Protein AF-A0A161Y386-F1 (afdb_monomer_lite)

pLDDT: mean 84.13, std 11.21, range [52.22, 95.12]

Radius of gyration: 34.12 Å; chains: 1; bounding box: 68×37×76 Å

InterPro domains:
  IPR039926 Protein egg apparatus-1 [PF28138] (33-93)
  IPR039926 Protein egg apparatus-1 [PTHR33333] (25-93)

Foldseek 3Di:
DVVVVVVVVVVVVVVVCCVVAPPVCNVVVVVVVCVVCVVVVVVVVVVVVCVVVCVVVPPPPVQDWDQQVPDGDIDRPVVCVVCVPVSVVVVVVVVD

Organism: Daucus carota subsp. sativus (NCBI:txid79200)

Sequence (96 aa):
MVEQMVKDYETRVIQWVDKVFPPGTRADALKHWAQVGAPFLVAWLVLLLLMFCCKCCGRGRSERTMRAPGRNYRMPRREFEGNPGSYFRDLRRRNR

Structure (mmCIF, N/CA/C/O backbone):
data_AF-A0A161Y386-F1
#
_entry.id   AF-A0A161Y386-F1
#
loop_
_atom_site.group_PDB
_atom_site.id
_atom_site.type_symbol
_atom_site.label_atom_id
_atom_site.label_alt_id
_atom_site.label_comp_id
_atom_site.label_asym_id
_atom_site.label_entity_id
_atom_site.label_seq_id
_atom_site.pdbx_PDB_ins_code
_atom_site.Cartn_x
_atom_site.Cartn_y
_atom_site.Cartn_z
_atom_site.occupancy
_atom_site.B_iso_or_equiv
_atom_site.auth_seq_id
_atom_site.auth_comp_id
_atom_site.auth_asym_id
_atom_site.auth_atom_id
_atom_site.pdbx_PDB_model_num
ATOM 1 N N . MET A 1 1 ? -22.766 22.912 35.949 1.00 75.38 1 MET A N 1
ATOM 2 C CA . MET A 1 1 ? -23.518 22.845 34.676 1.00 75.38 1 MET A CA 1
ATOM 3 C C . MET A 1 1 ? -22.871 21.857 33.708 1.00 75.38 1 MET A C 1
ATOM 5 O O . MET A 1 1 ? -23.502 20.858 33.407 1.00 75.38 1 MET A O 1
ATOM 9 N N . VAL A 1 2 ? -21.603 22.046 33.316 1.00 83.94 2 VAL A N 1
ATOM 10 C CA . VAL A 1 2 ? -20.860 21.107 32.439 1.00 83.94 2 VAL A CA 1
ATOM 11 C C . VAL A 1 2 ? -20.791 19.685 33.016 1.00 83.94 2 VAL A C 1
ATOM 13 O O . VAL A 1 2 ? -21.127 18.735 32.324 1.00 83.94 2 VAL A O 1
ATOM 16 N N . GLU A 1 3 ? -20.490 19.546 34.309 1.00 86.69 3 GLU A N 1
ATOM 17 C CA . GLU A 1 3 ? -20.450 18.250 35.015 1.00 86.69 3 GLU A CA 1
ATOM 18 C C . GLU A 1 3 ? -21.758 17.442 34.925 1.00 86.69 3 GLU A C 1
ATOM 20 O O . GLU A 1 3 ? -21.741 16.215 34.897 1.00 86.69 3 GLU A O 1
ATOM 25 N N . GLN A 1 4 ? -22.912 18.117 34.870 1.00 89.38 4 GLN A N 1
ATOM 26 C CA . GLN A 1 4 ? -24.204 17.442 34.705 1.00 89.38 4 GLN A CA 1
ATOM 27 C C . GLN A 1 4 ? -24.411 16.990 33.259 1.00 89.38 4 GLN A C 1
ATOM 29 O O . GLN A 1 4 ? -24.897 15.888 33.044 1.00 89.38 4 GLN A O 1
ATOM 34 N N . MET A 1 5 ? -23.992 17.795 32.278 1.00 88.75 5 MET A N 1
ATOM 35 C CA . MET A 1 5 ? -24.085 17.431 30.859 1.00 88.75 5 MET A CA 1
ATOM 36 C C . MET A 1 5 ? -23.191 16.240 30.512 1.00 88.75 5 MET A C 1
ATOM 38 O O . MET A 1 5 ? -23.586 15.397 29.713 1.00 88.75 5 MET A O 1
ATOM 42 N N . VAL A 1 6 ? -22.006 16.152 31.127 1.00 91.00 6 VAL A N 1
ATOM 43 C CA . VAL A 1 6 ? -21.098 15.011 30.944 1.00 91.00 6 VAL A CA 1
ATOM 44 C C . VAL A 1 6 ? -21.743 13.731 31.470 1.00 91.00 6 VAL A C 1
ATOM 46 O O . VAL A 1 6 ? -21.832 12.754 30.733 1.00 91.00 6 VAL A O 1
ATOM 49 N N . LYS A 1 7 ? -22.290 13.755 32.691 1.00 90.75 7 LYS A N 1
ATOM 50 C CA . LYS A 1 7 ? -22.969 12.588 33.278 1.00 90.75 7 LYS A CA 1
ATOM 51 C C . LYS A 1 7 ? -24.192 12.146 32.477 1.00 90.75 7 LYS A C 1
ATOM 53 O O . LYS A 1 7 ? -24.412 10.951 32.321 1.00 90.75 7 LYS A O 1
ATOM 58 N N . ASP A 1 8 ? -24.960 13.097 31.952 1.00 92.88 8 ASP A N 1
ATOM 59 C CA . ASP A 1 8 ? -26.153 12.815 31.146 1.00 92.88 8 ASP A CA 1
ATOM 60 C C . ASP A 1 8 ? -25.795 12.258 29.754 1.00 92.88 8 ASP A C 1
ATOM 62 O O . ASP A 1 8 ? -26.502 11.429 29.182 1.00 92.88 8 ASP A O 1
ATOM 66 N N . TYR A 1 9 ? -24.649 12.668 29.207 1.00 91.19 9 TYR A N 1
ATOM 67 C CA . TYR A 1 9 ? -24.097 12.079 27.991 1.00 91.19 9 TYR A CA 1
ATOM 68 C C . TYR A 1 9 ? -23.592 10.652 28.233 1.00 91.19 9 TYR A C 1
ATOM 70 O O . TYR A 1 9 ? -23.908 9.756 27.452 1.00 91.19 9 TYR A O 1
ATOM 78 N N . GLU A 1 10 ? -22.853 10.421 29.319 1.00 90.19 10 GLU A N 1
ATOM 79 C CA . GLU A 1 10 ? -22.342 9.098 29.690 1.00 90.19 10 GLU A CA 1
ATOM 80 C C . GLU A 1 10 ? -23.471 8.083 29.878 1.00 90.19 10 GLU A C 1
ATOM 82 O O . GLU A 1 10 ? -23.433 7.005 29.287 1.00 90.19 10 GLU A O 1
ATOM 87 N N . THR A 1 11 ? -24.515 8.434 30.632 1.00 91.06 11 THR A N 1
ATOM 88 C CA . THR A 1 11 ? -25.675 7.556 30.855 1.00 91.06 11 THR A CA 1
ATOM 89 C C . THR A 1 11 ? -26.404 7.247 29.553 1.00 91.06 11 THR A C 1
ATOM 91 O O . THR A 1 11 ? -26.766 6.095 29.309 1.00 91.06 11 THR A O 1
ATOM 94 N N . ARG A 1 12 ? -26.569 8.243 28.676 1.00 91.56 12 ARG A N 1
ATOM 95 C CA . ARG A 1 12 ? -27.217 8.065 27.372 1.00 91.56 12 ARG A CA 1
ATOM 96 C C . ARG A 1 12 ? -26.399 7.179 26.439 1.00 91.56 12 ARG A C 1
ATOM 98 O O . ARG A 1 12 ? -26.968 6.356 25.722 1.00 91.56 12 ARG A O 1
ATOM 105 N N . VAL A 1 13 ? -25.075 7.329 26.447 1.00 89.25 13 VAL A N 1
ATOM 106 C CA . VAL A 1 13 ? -24.162 6.473 25.682 1.00 89.25 13 VAL A CA 1
ATOM 107 C C . VAL A 1 13 ? -24.212 5.047 26.214 1.00 89.25 13 VAL A C 1
ATOM 109 O O . VAL A 1 13 ? -24.383 4.129 25.421 1.00 89.25 13 VAL A O 1
ATOM 112 N N . ILE A 1 14 ? -24.143 4.850 27.531 1.00 86.62 14 ILE A N 1
ATOM 113 C CA . ILE A 1 14 ? -24.209 3.520 28.149 1.00 86.62 14 ILE A CA 1
ATOM 114 C C . ILE A 1 14 ? -25.550 2.848 27.835 1.00 86.62 14 ILE A C 1
ATOM 116 O O . ILE A 1 14 ? -25.553 1.723 27.350 1.00 86.62 14 ILE A O 1
ATOM 120 N N . GLN A 1 15 ? -26.678 3.550 27.984 1.00 88.81 15 GLN A N 1
ATOM 121 C CA . GLN A 1 15 ? -27.995 3.017 27.613 1.00 88.81 15 GLN A CA 1
ATOM 122 C C . GLN A 1 15 ? -28.093 2.653 26.130 1.00 88.81 15 GLN A C 1
ATOM 124 O O . GLN A 1 15 ? -28.693 1.637 25.775 1.00 88.81 15 GLN A O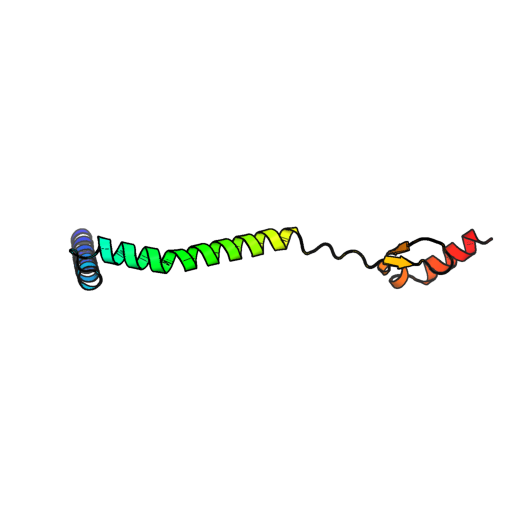 1
ATOM 129 N N . TRP A 1 16 ? -27.524 3.473 25.245 1.00 86.31 16 TRP A N 1
ATOM 130 C CA . TRP A 1 16 ? -27.491 3.167 23.819 1.00 86.31 16 TRP A CA 1
ATOM 131 C C . TRP A 1 16 ? -26.617 1.939 23.530 1.00 86.31 16 TRP A C 1
ATOM 133 O O . TRP A 1 16 ? -27.043 1.052 22.792 1.00 86.31 16 TRP A O 1
ATOM 143 N N . VAL A 1 17 ? -25.444 1.835 24.160 1.00 86.19 17 VAL A N 1
ATOM 144 C CA . VAL A 1 17 ? -24.552 0.673 24.040 1.00 86.19 17 VAL A CA 1
ATO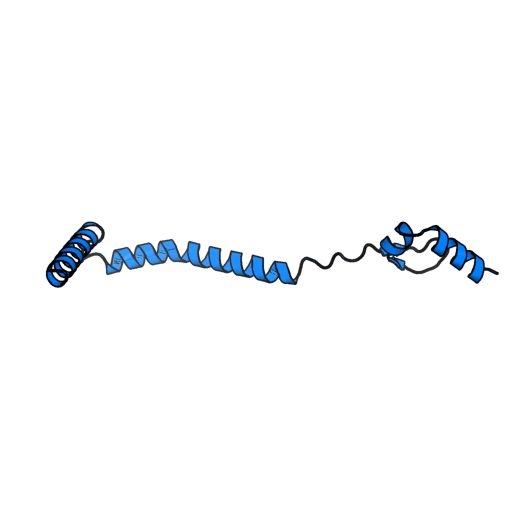M 145 C C . VAL A 1 17 ? -25.211 -0.589 24.594 1.00 86.19 17 VAL A C 1
ATOM 147 O O . VAL A 1 17 ? -25.133 -1.632 23.956 1.00 86.19 17 VAL A O 1
ATOM 150 N N . ASP A 1 18 ? -25.913 -0.513 25.723 1.00 84.44 18 ASP A N 1
ATOM 151 C CA . ASP A 1 18 ? -26.672 -1.630 26.296 1.00 84.44 18 ASP A CA 1
ATOM 152 C C . ASP A 1 18 ? -27.815 -2.079 25.378 1.00 84.44 18 ASP A C 1
ATOM 154 O O . ASP A 1 18 ? -28.080 -3.276 25.260 1.00 84.44 18 ASP A O 1
ATOM 158 N N . LYS A 1 19 ? -28.447 -1.137 24.669 1.00 82.75 19 LYS A N 1
ATOM 159 C CA . LYS A 1 19 ? -29.504 -1.417 23.691 1.00 82.75 19 LYS A CA 1
ATOM 160 C C . LYS A 1 19 ? -28.978 -2.081 22.417 1.00 82.75 19 LYS A C 1
ATOM 162 O O . LYS A 1 19 ? -29.648 -2.955 21.875 1.00 82.75 19 LYS A O 1
ATOM 167 N N . VAL A 1 20 ? -27.812 -1.660 21.922 1.00 80.19 20 VAL A N 1
ATOM 168 C CA . VAL A 1 20 ? -27.185 -2.239 20.718 1.00 80.19 20 VAL A CA 1
ATOM 169 C C . VAL A 1 20 ? -26.464 -3.553 21.042 1.00 80.19 20 VAL A C 1
ATOM 171 O O . VAL A 1 20 ? -26.455 -4.472 20.228 1.00 80.19 20 VAL A O 1
ATOM 174 N N . PHE A 1 21 ? -25.901 -3.672 22.245 1.00 72.25 21 PHE A N 1
ATOM 175 C CA . PHE A 1 21 ? -25.157 -4.835 22.718 1.00 72.25 21 PHE A CA 1
ATOM 176 C C . PHE A 1 21 ? -25.639 -5.253 24.117 1.00 72.25 21 PHE A C 1
ATOM 178 O O . PHE A 1 21 ? -25.108 -4.753 25.113 1.00 72.25 21 PHE A O 1
ATOM 185 N N . PRO A 1 22 ? -26.579 -6.210 24.227 1.00 73.31 22 PRO A N 1
ATOM 186 C CA . PRO A 1 22 ? -27.081 -6.700 25.510 1.00 73.31 22 PRO A CA 1
ATOM 187 C C . PRO A 1 22 ? -25.941 -7.273 26.372 1.00 73.31 22 PRO A C 1
ATOM 189 O O . PRO A 1 22 ? -25.172 -8.097 25.872 1.00 73.31 22 PRO A O 1
ATOM 192 N N . PRO A 1 23 ? -25.806 -6.883 27.654 1.00 67.06 23 PRO A N 1
ATOM 193 C CA . PRO A 1 23 ? -24.619 -7.157 28.473 1.00 67.06 23 PRO A CA 1
ATOM 194 C C . PRO A 1 23 ? -24.321 -8.648 28.696 1.00 67.06 23 PRO A C 1
ATOM 196 O O . PRO A 1 23 ? -23.154 -9.020 28.785 1.00 67.06 23 PRO A O 1
ATOM 199 N N . GLY A 1 24 ? -25.347 -9.507 28.722 1.00 71.12 24 GLY A N 1
ATOM 200 C CA . GLY A 1 24 ? -25.198 -10.948 28.972 1.00 71.12 24 GLY A CA 1
ATOM 201 C C . GLY A 1 24 ? -24.633 -11.761 27.801 1.00 71.12 24 GLY A C 1
ATOM 202 O O . GLY A 1 24 ? -24.093 -12.836 28.024 1.00 71.12 24 GLY A O 1
ATOM 203 N N . THR A 1 25 ? -24.710 -11.252 26.566 1.00 72.19 25 THR A N 1
ATOM 204 C CA . THR A 1 25 ? -24.268 -11.964 25.349 1.00 72.19 25 THR A CA 1
ATOM 205 C C . THR A 1 25 ? -23.062 -11.306 24.678 1.00 72.19 25 THR A C 1
ATOM 207 O O . THR A 1 25 ? -22.667 -11.709 23.585 1.00 72.19 25 THR A O 1
ATOM 210 N N . ARG A 1 26 ? -22.459 -10.280 25.303 1.00 70.00 26 ARG A N 1
ATOM 211 C CA . ARG A 1 26 ? -21.365 -9.493 24.703 1.00 70.00 26 ARG A CA 1
ATOM 212 C C . ARG A 1 26 ? -20.143 -10.329 24.389 1.00 70.00 26 ARG A C 1
ATOM 214 O O . ARG A 1 26 ? -19.584 -10.160 23.318 1.00 70.00 26 ARG A O 1
ATOM 221 N N . ALA A 1 27 ? -19.727 -11.209 25.294 1.00 74.25 27 ALA A N 1
ATOM 222 C CA . ALA A 1 27 ? -18.519 -12.004 25.094 1.00 74.25 27 ALA A CA 1
ATOM 223 C C . ALA A 1 27 ? -18.657 -12.936 23.880 1.00 74.25 27 ALA A C 1
ATOM 225 O O . ALA A 1 27 ? -17.776 -12.960 23.022 1.00 74.25 27 ALA A O 1
ATOM 226 N N . ASP A 1 28 ? -19.794 -13.622 23.758 1.00 76.50 28 ASP A N 1
ATOM 227 C CA . ASP A 1 28 ? -20.050 -14.563 22.665 1.00 76.50 28 ASP A CA 1
ATOM 228 C C . ASP A 1 28 ? -20.321 -13.849 21.342 1.00 76.50 28 ASP A C 1
ATOM 230 O O . ASP A 1 28 ? -19.788 -14.242 20.303 1.00 76.50 28 ASP A O 1
ATOM 234 N N . ALA A 1 29 ? -21.077 -12.747 21.380 1.00 79.19 29 ALA A N 1
ATOM 235 C CA . ALA A 1 29 ? -21.295 -11.902 20.216 1.00 79.19 29 ALA A CA 1
ATOM 236 C C . ALA A 1 29 ? -19.970 -11.302 19.732 1.00 79.19 29 ALA A C 1
ATOM 238 O O . ALA A 1 29 ? -19.638 -11.443 18.562 1.00 79.19 29 ALA A O 1
ATOM 239 N N . LEU A 1 30 ? -19.171 -10.685 20.607 1.00 80.69 30 LEU A N 1
ATOM 240 C CA . LEU A 1 30 ? -17.875 -10.106 20.241 1.00 80.69 30 LEU A CA 1
ATOM 241 C C . LEU A 1 30 ? -16.914 -11.164 19.710 1.00 80.69 30 LEU A C 1
ATOM 243 O O . LEU A 1 30 ? -16.220 -10.898 18.737 1.00 80.69 30 LEU A O 1
ATOM 247 N N . LYS A 1 31 ? -16.896 -12.366 20.294 1.00 82.62 31 LYS A N 1
ATOM 248 C CA . LYS A 1 31 ? -16.091 -13.482 19.789 1.00 82.62 31 LYS A CA 1
ATOM 249 C C . LYS A 1 31 ? -16.540 -13.901 18.389 1.00 82.62 31 LYS A C 1
ATOM 251 O O . LYS A 1 31 ? -15.698 -14.090 17.515 1.00 82.62 31 LYS A O 1
ATOM 256 N N . HIS A 1 32 ? -17.849 -13.978 18.153 1.00 82.19 32 HIS A N 1
ATOM 257 C CA . HIS A 1 32 ? -18.414 -14.261 16.836 1.00 82.19 32 HIS A CA 1
ATOM 258 C C . HIS A 1 32 ? -18.069 -13.163 15.815 1.00 82.19 32 HIS A C 1
ATOM 260 O O . HIS A 1 32 ? -17.521 -13.458 14.756 1.00 82.19 32 HIS A O 1
ATOM 266 N N . TRP A 1 33 ? -18.291 -11.892 16.155 1.00 83.81 33 TRP A N 1
ATOM 267 C CA . TRP A 1 33 ? -17.961 -10.742 15.309 1.00 83.81 33 TRP A CA 1
ATOM 268 C C . TRP A 1 33 ? -16.457 -10.621 15.045 1.00 83.81 33 TRP A C 1
ATOM 270 O O . TRP A 1 33 ? -16.060 -10.310 13.925 1.00 83.81 33 TRP A O 1
ATOM 280 N N . ALA A 1 34 ? -15.612 -10.922 16.031 1.00 85.38 34 ALA A N 1
ATOM 281 C CA . ALA A 1 34 ? -14.164 -10.966 15.866 1.00 85.38 34 ALA A CA 1
ATOM 282 C C . ALA A 1 34 ? -13.743 -12.096 14.920 1.00 85.38 34 ALA A C 1
ATOM 284 O O . ALA A 1 34 ? -12.895 -11.881 14.061 1.00 85.38 34 ALA A O 1
ATOM 285 N N . GLN A 1 35 ? -14.362 -13.274 15.022 1.00 85.00 35 GLN A N 1
ATOM 286 C CA . GLN A 1 35 ? -14.080 -14.401 14.133 1.00 85.00 35 GLN A CA 1
ATOM 287 C C . GLN A 1 35 ? -14.546 -14.138 12.694 1.00 85.00 35 GLN A C 1
ATOM 289 O O . GLN A 1 35 ? -13.862 -14.531 11.753 1.00 85.00 35 GLN A O 1
ATOM 294 N N . VAL A 1 36 ? -15.661 -13.423 12.516 1.00 90.25 36 VAL A N 1
ATOM 295 C CA . VAL A 1 36 ? -16.140 -12.964 11.202 1.00 90.25 36 VAL A CA 1
ATOM 296 C C . VAL A 1 36 ? -15.260 -11.837 10.649 1.00 90.25 36 VAL A C 1
ATOM 298 O O . VAL A 1 36 ? -14.979 -11.819 9.456 1.00 90.25 36 VAL A O 1
ATOM 301 N N . GLY A 1 37 ? -14.782 -10.918 11.494 1.00 89.56 37 GLY A N 1
ATOM 302 C CA . GLY A 1 37 ? -13.931 -9.788 11.105 1.00 89.56 37 GLY A CA 1
ATOM 303 C C . GLY A 1 37 ? -12.474 -10.164 10.814 1.00 89.56 37 GLY A C 1
ATOM 304 O O . GLY A 1 37 ? -11.838 -9.567 9.943 1.00 89.56 37 GLY A O 1
ATOM 305 N N . ALA A 1 38 ? -11.950 -11.180 11.501 1.00 91.69 38 ALA A N 1
ATOM 306 C CA . ALA A 1 38 ? -10.579 -11.666 11.367 1.00 91.69 38 ALA A CA 1
ATOM 307 C C . ALA A 1 38 ? -10.145 -11.948 9.914 1.00 91.69 38 ALA A C 1
ATOM 309 O O . ALA A 1 38 ? -9.102 -11.423 9.518 1.00 91.69 38 ALA A O 1
ATOM 310 N N . PRO A 1 39 ? -10.896 -12.698 9.077 1.00 93.50 39 PRO A N 1
ATOM 311 C CA . PRO A 1 39 ? -10.484 -12.949 7.697 1.00 93.50 39 PRO A CA 1
ATOM 312 C C . PRO A 1 39 ? -10.388 -11.668 6.861 1.00 93.50 39 PRO A C 1
ATOM 314 O O . PRO A 1 39 ? -9.487 -11.562 6.033 1.00 93.50 39 PRO A O 1
ATOM 317 N N . PHE A 1 40 ? -11.248 -10.670 7.094 1.00 93.62 40 PHE A N 1
ATOM 318 C CA . PHE A 1 40 ? -11.175 -9.391 6.381 1.00 93.62 40 PHE A CA 1
ATOM 319 C C . PHE A 1 40 ? -9.935 -8.588 6.779 1.00 93.62 40 PHE A C 1
ATOM 321 O O . PHE A 1 40 ? -9.256 -8.044 5.910 1.00 93.62 40 PHE A O 1
ATOM 328 N N . LEU A 1 41 ? -9.599 -8.558 8.074 1.00 92.50 41 LEU A N 1
ATOM 329 C CA . LEU A 1 41 ? -8.386 -7.901 8.570 1.00 92.50 41 LEU A CA 1
ATOM 330 C C . LEU A 1 41 ? -7.117 -8.574 8.035 1.00 92.50 41 LEU A C 1
ATOM 332 O O . LEU A 1 41 ? -6.193 -7.887 7.600 1.00 92.50 41 LEU A O 1
ATOM 336 N N . VAL A 1 42 ? -7.088 -9.91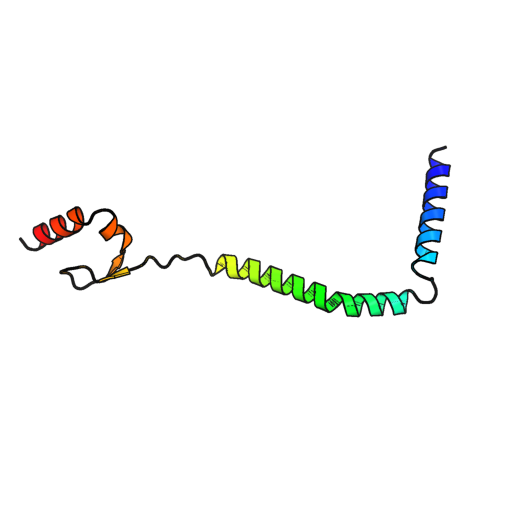0 8.014 1.00 95.12 42 VAL A N 1
ATOM 337 C CA . VAL A 1 42 ? -5.974 -10.683 7.449 1.00 95.12 42 VAL A CA 1
ATOM 338 C C . VAL A 1 42 ? -5.855 -10.436 5.945 1.00 95.12 42 VAL A C 1
ATOM 340 O O . VAL A 1 42 ? -4.763 -10.137 5.467 1.00 95.12 42 VAL A O 1
ATOM 343 N N . ALA A 1 43 ? -6.960 -10.493 5.196 1.00 95.06 43 ALA A N 1
ATOM 344 C CA . ALA A 1 43 ? -6.960 -10.215 3.761 1.00 95.06 43 ALA A CA 1
ATOM 345 C C . ALA A 1 43 ? -6.467 -8.793 3.454 1.00 95.06 43 ALA A C 1
ATOM 347 O O . ALA A 1 43 ? -5.658 -8.605 2.546 1.00 95.06 43 ALA A O 1
ATOM 348 N N . TRP A 1 44 ? -6.902 -7.803 4.238 1.00 94.75 44 TRP A N 1
ATOM 349 C CA . TRP A 1 44 ? -6.455 -6.418 4.113 1.00 94.75 44 TRP A CA 1
ATOM 350 C C . TRP A 1 44 ? -4.954 -6.267 4.391 1.00 94.75 44 TRP A C 1
ATOM 352 O O . TRP A 1 44 ? -4.250 -5.650 3.592 1.00 94.75 44 TRP A O 1
ATOM 362 N N . LEU A 1 45 ? -4.436 -6.892 5.455 1.00 94.56 45 LEU A N 1
ATOM 363 C CA . LEU A 1 45 ? -3.000 -6.923 5.758 1.00 94.56 45 LEU A CA 1
ATOM 364 C C . LEU A 1 45 ? -2.181 -7.570 4.635 1.00 94.56 45 LEU A C 1
ATOM 366 O O . LEU A 1 45 ? -1.156 -7.021 4.235 1.00 94.56 45 LEU A O 1
ATOM 370 N N . VAL A 1 46 ? -2.635 -8.702 4.091 1.00 93.12 46 VAL A N 1
ATOM 371 C CA . VAL A 1 46 ? -1.964 -9.386 2.973 1.00 93.12 46 VAL A CA 1
ATOM 372 C C . VAL A 1 46 ? -1.955 -8.508 1.721 1.00 93.12 46 VAL A C 1
ATOM 374 O O . VAL A 1 46 ? -0.914 -8.369 1.084 1.00 93.12 46 VAL A O 1
ATOM 377 N N . LEU A 1 47 ? -3.076 -7.863 1.388 1.00 90.94 47 LEU A N 1
ATOM 378 C CA . LEU A 1 47 ? -3.163 -6.907 0.279 1.00 90.94 47 LEU A CA 1
ATOM 379 C C . LEU A 1 47 ? -2.204 -5.728 0.460 1.00 90.94 47 LEU A C 1
ATOM 381 O O . LEU A 1 47 ? -1.506 -5.362 -0.483 1.00 90.94 47 LEU A O 1
ATOM 385 N N . LEU A 1 48 ? -2.132 -5.151 1.662 1.00 88.62 48 LEU A N 1
ATOM 386 C CA . LEU A 1 48 ? -1.195 -4.071 1.976 1.00 88.62 48 LEU A CA 1
ATOM 387 C C . LEU A 1 48 ? 0.262 -4.523 1.843 1.00 88.62 48 LEU A C 1
ATOM 389 O O . LEU A 1 48 ? 1.061 -3.818 1.226 1.00 88.62 48 LEU A O 1
ATOM 393 N N . LEU A 1 49 ? 0.603 -5.705 2.363 1.00 86.12 49 LEU A N 1
ATOM 394 C CA . LEU A 1 49 ? 1.940 -6.288 2.242 1.00 86.12 49 LEU A CA 1
ATOM 395 C C . LEU A 1 49 ? 2.307 -6.559 0.781 1.00 86.12 49 LEU A C 1
ATOM 397 O O . LEU A 1 49 ? 3.405 -6.204 0.362 1.00 86.12 49 LEU A O 1
ATOM 401 N N . LEU A 1 50 ? 1.390 -7.113 -0.016 1.00 81.69 50 LEU A N 1
ATOM 402 C CA . LEU A 1 50 ? 1.582 -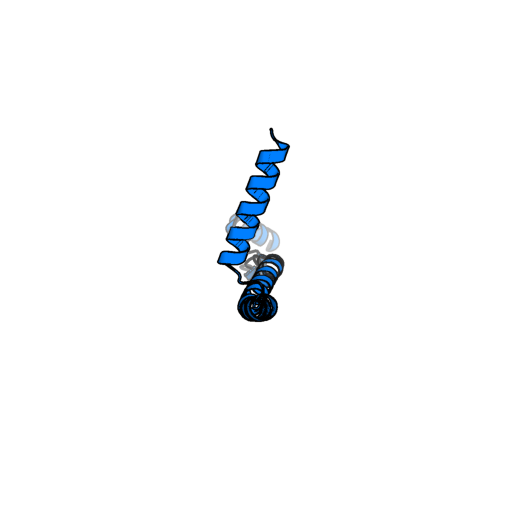7.310 -1.454 1.00 81.69 50 LEU A CA 1
ATOM 403 C C . LEU A 1 50 ? 1.774 -5.973 -2.174 1.00 81.69 50 LEU A C 1
ATOM 405 O O . LEU A 1 50 ? 2.708 -5.827 -2.952 1.00 81.69 50 LEU A O 1
ATOM 409 N N . MET A 1 51 ? 0.957 -4.962 -1.881 1.00 77.69 51 MET A N 1
ATOM 410 C CA . MET A 1 51 ? 1.086 -3.630 -2.481 1.00 77.69 51 MET A CA 1
ATOM 411 C C . MET A 1 51 ? 2.407 -2.941 -2.113 1.00 77.69 51 MET A C 1
ATOM 413 O O . MET A 1 51 ? 3.007 -2.271 -2.958 1.00 77.69 51 MET A O 1
ATOM 417 N N . PHE A 1 52 ? 2.875 -3.111 -0.875 1.00 73.12 52 PHE A N 1
ATOM 418 C CA . PHE A 1 52 ? 4.145 -2.565 -0.402 1.00 73.12 52 PHE A CA 1
ATOM 419 C C . PHE A 1 52 ? 5.345 -3.327 -0.990 1.00 73.12 52 PHE A C 1
ATOM 421 O O . PHE A 1 52 ? 6.278 -2.711 -1.501 1.00 73.12 52 PHE A O 1
ATOM 428 N N . CYS A 1 53 ? 5.288 -4.660 -1.030 1.00 65.75 53 CYS A N 1
ATOM 429 C CA . CYS A 1 53 ? 6.343 -5.517 -1.574 1.00 65.75 53 CYS A CA 1
ATOM 430 C C . CYS A 1 53 ? 6.449 -5.411 -3.109 1.00 65.75 53 CYS A C 1
ATOM 432 O O . CYS A 1 53 ? 7.538 -5.241 -3.660 1.00 65.75 53 CYS A O 1
ATOM 434 N N . CYS A 1 54 ? 5.323 -5.390 -3.829 1.00 59.91 54 CYS A N 1
ATOM 435 C CA . CYS A 1 54 ? 5.301 -5.243 -5.287 1.00 59.91 54 CYS A CA 1
ATOM 436 C C . CYS A 1 54 ? 5.711 -3.839 -5.763 1.00 59.91 54 CYS A C 1
ATOM 438 O O . CYS A 1 54 ? 6.153 -3.695 -6.906 1.00 59.91 54 CYS A O 1
ATOM 440 N N . LYS A 1 55 ? 5.637 -2.802 -4.910 1.00 54.34 55 LYS A N 1
ATOM 441 C CA . LYS A 1 55 ? 6.236 -1.493 -5.222 1.00 54.34 55 LYS A CA 1
ATOM 442 C C . LYS A 1 55 ? 7.767 -1.520 -5.220 1.00 54.34 55 LYS A C 1
ATOM 444 O O . LYS A 1 55 ? 8.363 -0.741 -5.962 1.00 54.34 55 LYS A O 1
ATOM 449 N N . CYS A 1 56 ? 8.390 -2.431 -4.475 1.00 53.56 56 CYS A N 1
ATOM 450 C CA . CYS A 1 56 ? 9.845 -2.597 -4.448 1.00 53.56 56 CYS A CA 1
ATOM 451 C C . CYS A 1 56 ? 10.367 -3.463 -5.609 1.00 53.56 56 CYS A C 1
ATOM 453 O O . CYS A 1 56 ? 11.481 -3.248 -6.077 1.00 53.56 56 CYS A O 1
ATOM 455 N N . CYS A 1 57 ? 9.563 -4.397 -6.131 1.00 57.50 57 CYS A N 1
ATOM 456 C CA . CYS A 1 57 ? 10.014 -5.363 -7.146 1.00 57.50 57 CYS A CA 1
ATOM 457 C C . CYS A 1 57 ? 9.616 -5.032 -8.602 1.00 57.50 57 CYS A C 1
ATOM 459 O O . CYS A 1 57 ? 10.017 -5.748 -9.515 1.00 57.50 57 CYS A O 1
ATOM 461 N N . GLY A 1 58 ? 8.832 -3.974 -8.853 1.00 55.59 58 GLY A N 1
ATOM 462 C CA . GLY A 1 58 ? 8.076 -3.838 -10.111 1.00 55.59 58 GLY A CA 1
ATOM 463 C C . GLY A 1 58 ? 8.317 -2.606 -10.991 1.00 55.59 58 GLY A C 1
ATOM 464 O O . GLY A 1 58 ? 7.511 -2.358 -11.886 1.00 55.59 58 GLY A O 1
ATOM 465 N N . ARG A 1 59 ? 9.360 -1.792 -10.775 1.00 52.22 59 ARG A N 1
ATOM 466 C CA . ARG A 1 59 ? 9.637 -0.613 -11.638 1.00 52.22 59 ARG A CA 1
ATOM 467 C C . ARG A 1 59 ? 11.080 -0.490 -12.118 1.00 52.22 59 ARG A C 1
ATOM 469 O O . ARG A 1 59 ? 11.515 0.587 -12.515 1.00 52.22 59 ARG A O 1
ATOM 476 N N . GLY A 1 60 ? 11.792 -1.605 -12.216 1.00 55.91 60 GLY A N 1
ATOM 477 C CA . GLY A 1 60 ? 12.876 -1.685 -13.183 1.00 55.91 60 GLY A CA 1
ATOM 478 C C . GLY A 1 60 ? 12.247 -1.759 -14.568 1.00 55.91 60 GLY A C 1
ATOM 479 O O . GLY A 1 60 ? 11.926 -2.851 -15.028 1.00 55.91 60 GLY A O 1
ATOM 480 N N . ARG A 1 61 ? 12.035 -0.620 -15.244 1.00 60.28 61 ARG A N 1
ATOM 481 C CA . ARG A 1 61 ? 11.958 -0.636 -16.712 1.00 60.28 61 ARG A CA 1
ATOM 482 C C . ARG A 1 61 ? 13.285 -1.240 -17.152 1.00 60.28 61 ARG A C 1
ATOM 484 O O . ARG A 1 61 ? 14.266 -0.511 -17.225 1.00 60.28 61 ARG A O 1
ATOM 491 N N . SER A 1 62 ? 13.331 -2.561 -17.341 1.00 65.12 62 SER A N 1
ATOM 492 C CA . SER A 1 62 ? 14.460 -3.222 -17.980 1.00 65.12 62 SER A CA 1
ATOM 493 C C . SER A 1 62 ? 14.657 -2.458 -19.274 1.00 65.12 62 SER A C 1
ATOM 495 O O . SER A 1 62 ? 13.756 -2.420 -20.120 1.00 65.12 62 SER A O 1
ATOM 497 N N . GLU A 1 63 ? 15.740 -1.687 -19.328 1.00 75.69 63 GLU A N 1
ATOM 498 C CA . GLU A 1 63 ? 15.972 -0.791 -20.439 1.00 75.69 63 GLU A CA 1
ATOM 499 C C . GLU A 1 63 ? 15.985 -1.658 -21.688 1.00 75.69 63 GLU A C 1
ATOM 501 O O . GLU A 1 63 ? 16.724 -2.640 -21.773 1.00 75.69 63 GLU A O 1
ATOM 506 N N . ARG A 1 64 ? 15.063 -1.377 -22.613 1.00 85.19 64 ARG A N 1
ATOM 507 C CA . ARG A 1 64 ? 14.843 -2.252 -23.759 1.00 85.19 64 ARG A CA 1
ATOM 508 C C . ARG A 1 64 ? 16.153 -2.283 -24.536 1.00 85.19 64 ARG A C 1
ATOM 510 O O . ARG A 1 64 ? 16.567 -1.260 -25.067 1.00 85.19 64 ARG A O 1
ATOM 517 N N . THR A 1 65 ? 16.832 -3.421 -24.561 1.00 91.38 65 THR A N 1
ATOM 518 C CA . THR A 1 65 ? 18.087 -3.575 -25.302 1.00 91.38 65 THR A CA 1
ATOM 519 C C . THR A 1 65 ? 17.806 -4.088 -26.711 1.00 91.38 65 THR A C 1
ATOM 521 O O . THR A 1 65 ? 16.787 -4.733 -26.970 1.00 91.38 65 THR A O 1
ATOM 524 N N . MET A 1 66 ? 18.702 -3.792 -27.648 1.00 92.69 66 MET A N 1
ATOM 525 C CA . MET A 1 66 ? 18.661 -4.295 -29.023 1.00 92.69 66 MET A CA 1
ATOM 526 C C . MET A 1 66 ? 20.056 -4.718 -29.482 1.00 92.69 66 MET A C 1
ATOM 528 O O . MET A 1 66 ? 21.060 -4.272 -28.928 1.00 92.69 66 MET A O 1
ATOM 532 N N . ARG A 1 67 ? 20.137 -5.590 -30.495 1.00 93.62 67 ARG A N 1
ATOM 533 C CA . ARG A 1 67 ? 21.415 -5.852 -31.171 1.00 93.62 67 ARG A CA 1
ATOM 534 C C . ARG A 1 67 ? 21.865 -4.579 -31.883 1.00 93.62 67 ARG A C 1
ATOM 536 O O . ARG A 1 67 ? 21.073 -3.953 -32.583 1.00 93.62 67 ARG A O 1
ATOM 543 N N . ALA A 1 68 ? 23.121 -4.210 -31.681 1.00 93.44 68 ALA A N 1
ATOM 544 C CA . ALA A 1 68 ? 23.718 -3.034 -32.287 1.00 93.44 68 ALA A CA 1
ATOM 545 C C . ALA A 1 68 ? 23.894 -3.252 -33.811 1.00 93.44 68 ALA A C 1
ATOM 547 O O . ALA A 1 68 ? 24.557 -4.211 -34.212 1.00 93.44 68 ALA A O 1
ATOM 548 N N . PRO A 1 69 ? 23.315 -2.413 -34.694 1.00 90.19 69 PRO A N 1
ATOM 549 C CA . PRO A 1 69 ? 23.441 -2.595 -36.141 1.00 90.19 69 PRO A CA 1
ATOM 550 C C . PRO A 1 69 ? 24.903 -2.486 -36.593 1.00 90.19 69 PRO A C 1
ATOM 552 O O . PRO A 1 69 ? 25.557 -1.476 -36.341 1.00 90.19 69 PRO A O 1
ATOM 555 N N . GLY A 1 70 ? 25.442 -3.515 -37.246 1.00 91.19 70 GLY A N 1
ATOM 556 C CA . GLY A 1 70 ? 26.844 -3.525 -37.685 1.00 91.19 70 GLY A CA 1
ATOM 557 C C . GLY A 1 70 ? 27.873 -3.721 -36.562 1.00 91.19 70 GLY A C 1
ATOM 558 O O . GLY A 1 70 ? 29.052 -3.454 -36.778 1.00 91.19 70 GLY A O 1
ATOM 559 N N . ARG A 1 71 ? 27.459 -4.169 -35.364 1.00 89.31 71 ARG A N 1
ATOM 560 C CA . ARG A 1 71 ? 28.358 -4.544 -34.257 1.00 89.31 71 ARG A CA 1
ATOM 561 C C . ARG A 1 71 ? 27.861 -5.812 -33.557 1.00 89.31 71 ARG A C 1
ATOM 563 O O . ARG A 1 71 ? 26.664 -6.064 -33.489 1.00 89.31 71 ARG A O 1
ATOM 570 N N . ASN A 1 72 ? 28.770 -6.601 -32.985 1.00 90.50 72 ASN A N 1
ATOM 571 C CA . ASN A 1 72 ? 28.420 -7.858 -32.313 1.00 90.50 72 ASN A CA 1
ATOM 572 C C . ASN A 1 72 ? 28.236 -7.694 -30.789 1.00 90.50 72 ASN A C 1
ATOM 574 O O . ASN A 1 72 ? 28.875 -8.381 -30.001 1.00 90.50 72 ASN A O 1
ATOM 578 N N . TYR A 1 73 ? 27.398 -6.744 -30.361 1.00 91.69 73 TYR A N 1
ATOM 579 C CA . TYR A 1 73 ? 26.989 -6.602 -28.955 1.00 91.69 73 TYR A CA 1
ATOM 580 C C . TYR A 1 73 ? 25.556 -6.051 -28.836 1.00 91.69 73 TYR A C 1
ATOM 582 O O . TYR A 1 73 ? 24.932 -5.670 -29.833 1.00 91.69 73 TYR A O 1
ATOM 590 N N . ARG A 1 74 ? 24.999 -6.043 -27.617 1.00 93.12 74 ARG A N 1
ATOM 591 C CA . ARG A 1 74 ? 23.685 -5.451 -27.312 1.00 93.12 74 ARG A CA 1
ATOM 592 C C . ARG A 1 74 ? 23.832 -4.063 -26.704 1.00 93.12 74 ARG A C 1
ATOM 594 O O . ARG A 1 74 ? 24.625 -3.887 -25.790 1.00 93.12 74 ARG A O 1
ATOM 601 N N . MET A 1 75 ? 23.030 -3.112 -27.168 1.00 90.75 75 MET A N 1
ATOM 602 C CA . MET A 1 75 ? 23.023 -1.739 -26.660 1.00 90.75 75 MET A CA 1
ATOM 603 C C . MET A 1 75 ? 21.626 -1.310 -26.197 1.00 90.75 75 MET A C 1
ATOM 605 O O . MET A 1 75 ? 20.633 -1.902 -26.644 1.00 90.75 75 MET A O 1
ATOM 609 N N . PRO A 1 76 ? 21.521 -0.292 -25.326 1.00 91.19 76 PRO A N 1
ATOM 610 C CA . PRO A 1 76 ? 20.246 0.315 -24.977 1.00 91.19 76 PRO A CA 1
ATOM 611 C C . PRO A 1 76 ? 19.554 0.869 -26.223 1.00 91.19 76 PRO A C 1
ATOM 613 O O . PRO A 1 76 ? 20.117 1.660 -26.980 1.00 91.19 76 PRO A O 1
ATOM 616 N N . ARG A 1 77 ? 18.302 0.472 -26.451 1.00 91.56 77 ARG A N 1
ATOM 617 C CA . ARG A 1 77 ? 17.513 0.941 -27.597 1.00 91.56 77 ARG A CA 1
ATOM 618 C C . ARG A 1 77 ? 17.251 2.446 -27.530 1.00 91.56 77 ARG A C 1
ATOM 620 O O . ARG A 1 77 ? 17.223 3.102 -28.564 1.00 91.56 77 ARG A O 1
ATOM 627 N N . ARG A 1 78 ? 17.120 2.993 -26.317 1.00 89.94 78 ARG A N 1
ATOM 628 C CA . ARG A 1 78 ? 16.886 4.423 -26.080 1.00 89.94 78 ARG A CA 1
ATOM 629 C C . ARG A 1 78 ? 18.019 5.298 -26.619 1.00 89.94 78 ARG A C 1
ATOM 631 O O . ARG A 1 78 ? 17.742 6.335 -27.212 1.00 89.94 78 ARG A O 1
ATOM 638 N N . GLU A 1 79 ? 19.273 4.885 -26.440 1.00 87.44 79 GLU A N 1
ATOM 639 C CA . GLU A 1 79 ? 20.433 5.627 -26.954 1.00 87.44 79 GLU A CA 1
ATOM 640 C C . GLU A 1 79 ? 20.434 5.685 -28.485 1.00 87.44 79 GLU A C 1
ATOM 642 O O . GLU A 1 79 ? 20.703 6.734 -29.068 1.00 87.44 79 GLU A O 1
ATOM 647 N N . PHE A 1 80 ? 20.069 4.576 -29.137 1.00 91.06 80 PHE A N 1
ATOM 648 C CA . PHE A 1 80 ? 19.946 4.514 -30.592 1.00 91.06 80 PHE A CA 1
ATOM 649 C C . PHE A 1 80 ? 18.832 5.415 -31.123 1.00 91.06 80 PHE A C 1
ATOM 651 O O . PHE A 1 80 ? 19.051 6.184 -32.054 1.00 91.06 80 PHE A O 1
ATOM 658 N N . GLU A 1 81 ? 17.637 5.312 -30.536 1.00 90.81 81 GLU A N 1
ATOM 659 C CA . GLU A 1 81 ? 16.458 6.067 -30.969 1.00 90.81 81 GLU A CA 1
ATOM 660 C C . GLU A 1 81 ? 16.613 7.572 -30.706 1.00 90.81 81 GLU A C 1
ATOM 662 O O . GLU A 1 81 ? 16.112 8.377 -31.485 1.00 90.81 81 GLU A O 1
ATOM 667 N N . GLY A 1 82 ? 17.348 7.960 -29.657 1.00 93.31 82 GLY A N 1
ATOM 668 C CA . GLY A 1 82 ? 17.619 9.364 -29.346 1.00 93.31 82 GLY A CA 1
ATOM 669 C C . GLY A 1 82 ? 18.521 10.058 -30.370 1.00 93.31 82 GLY A C 1
ATOM 670 O O . GLY A 1 82 ? 18.327 11.238 -30.655 1.00 93.31 82 GLY A O 1
ATOM 671 N N . ASN A 1 83 ? 19.506 9.349 -30.933 1.00 93.38 83 ASN A N 1
ATOM 672 C CA . ASN A 1 83 ? 20.367 9.894 -31.982 1.00 93.38 83 ASN A CA 1
ATOM 673 C C . ASN A 1 83 ? 20.968 8.786 -32.868 1.00 93.38 83 ASN A C 1
ATOM 675 O O . ASN A 1 83 ? 22.119 8.383 -32.677 1.00 93.38 83 ASN A O 1
ATOM 679 N N . PRO A 1 84 ? 20.256 8.322 -33.906 1.00 91.69 84 PRO A N 1
ATOM 680 C CA . PRO A 1 84 ? 20.793 7.285 -34.787 1.00 91.69 84 PRO A CA 1
ATOM 681 C C . PRO A 1 84 ? 22.021 7.780 -35.572 1.00 91.69 84 PRO A C 1
ATOM 683 O O . PRO A 1 84 ? 22.923 7.009 -35.907 1.00 91.69 84 PRO A O 1
ATOM 686 N N . GLY A 1 85 ? 22.103 9.088 -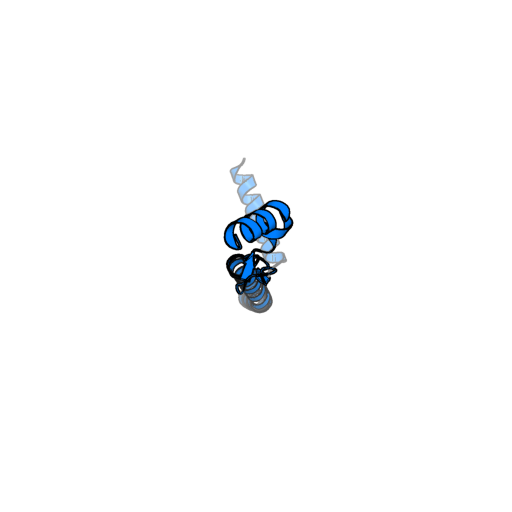35.840 1.00 94.25 85 GLY A N 1
ATOM 687 C CA . GLY A 1 85 ? 23.190 9.693 -36.604 1.00 94.25 85 GLY A CA 1
ATOM 688 C C . GLY A 1 85 ? 24.542 9.675 -35.886 1.00 94.25 85 GLY A C 1
ATOM 689 O O . GLY A 1 85 ? 25.574 9.538 -36.547 1.00 94.25 85 GLY A O 1
ATOM 690 N N . SER A 1 86 ? 24.592 9.814 -34.555 1.00 93.69 86 SER A N 1
ATOM 691 C CA . SER A 1 86 ? 25.848 9.651 -33.797 1.00 93.69 86 SER A CA 1
ATOM 692 C C . SER A 1 86 ? 26.352 8.213 -33.880 1.00 93.69 86 SER A C 1
ATOM 694 O O . SER A 1 86 ? 27.506 8.008 -34.251 1.00 93.69 86 SER A O 1
ATOM 696 N N . TYR A 1 87 ? 25.467 7.230 -33.686 1.00 93.19 87 TYR A N 1
ATOM 697 C CA . TYR A 1 87 ? 25.813 5.812 -33.769 1.00 93.19 87 TYR A CA 1
ATOM 698 C C . TYR A 1 87 ? 26.500 5.456 -35.099 1.00 93.19 87 TYR A C 1
ATOM 700 O O . TYR A 1 87 ? 27.590 4.879 -35.107 1.00 93.19 87 TYR A O 1
ATOM 708 N N . PHE A 1 88 ? 25.910 5.850 -36.235 1.00 93.19 88 PHE A N 1
ATOM 709 C CA . PHE A 1 88 ? 26.481 5.553 -37.555 1.00 93.19 88 PHE A CA 1
ATOM 710 C C . PHE A 1 88 ? 27.726 6.384 -37.897 1.00 93.19 88 PHE A C 1
ATOM 712 O O . PHE A 1 88 ? 28.561 5.932 -38.685 1.00 93.19 88 PHE A O 1
ATOM 719 N N . ARG A 1 89 ? 27.886 7.593 -37.342 1.00 94.62 89 ARG A N 1
ATOM 720 C CA . ARG A 1 89 ? 29.140 8.360 -37.473 1.00 94.62 89 ARG A CA 1
ATOM 721 C C . ARG A 1 89 ? 30.276 7.667 -36.730 1.00 94.62 89 ARG A C 1
ATOM 723 O O . ARG A 1 89 ? 31.348 7.499 -37.305 1.00 94.62 89 ARG A O 1
ATOM 730 N N . ASP A 1 90 ? 30.023 7.202 -35.512 1.00 92.25 90 ASP A N 1
ATOM 731 C CA . ASP A 1 90 ? 31.010 6.468 -34.721 1.00 92.25 90 ASP A CA 1
ATOM 732 C C . ASP A 1 90 ? 31.333 5.111 -35.340 1.00 92.25 90 ASP A C 1
ATOM 734 O O . ASP A 1 90 ? 32.485 4.689 -35.331 1.00 92.25 90 ASP A O 1
ATOM 738 N N . LEU A 1 91 ? 30.335 4.433 -35.915 1.00 92.56 91 LEU A N 1
ATOM 739 C CA . LEU A 1 91 ? 30.547 3.204 -36.677 1.00 92.56 91 LEU A CA 1
ATOM 740 C C . LEU A 1 91 ? 31.492 3.438 -37.867 1.00 92.56 91 LEU A C 1
ATOM 74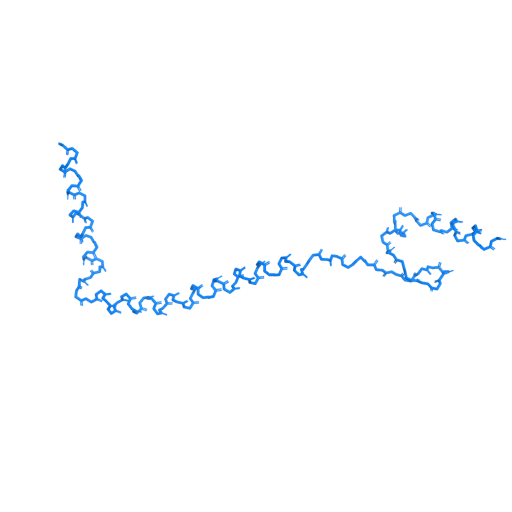2 O O . LEU A 1 91 ? 32.443 2.685 -38.036 1.00 92.56 91 LEU A O 1
ATOM 746 N N . ARG A 1 92 ? 31.287 4.512 -38.643 1.00 93.06 92 ARG A N 1
ATOM 747 C CA . ARG A 1 92 ? 32.166 4.865 -39.773 1.00 93.06 92 ARG A CA 1
ATOM 748 C C . ARG A 1 92 ? 33.565 5.289 -39.340 1.00 93.06 92 ARG A C 1
ATOM 750 O O . ARG A 1 92 ? 34.523 4.915 -40.000 1.00 93.06 92 ARG A O 1
ATOM 757 N N . ARG A 1 93 ? 33.692 6.041 -38.242 1.00 92.62 93 ARG A N 1
ATOM 758 C CA . ARG A 1 93 ? 34.998 6.423 -37.677 1.00 92.62 93 ARG A CA 1
ATOM 759 C C . ARG A 1 93 ? 35.825 5.213 -37.261 1.00 92.62 93 ARG A C 1
ATOM 761 O O . ARG A 1 93 ? 37.035 5.256 -37.396 1.00 92.62 93 ARG A O 1
ATOM 768 N N . ARG A 1 94 ? 35.175 4.167 -36.745 1.00 86.19 94 ARG A N 1
ATOM 769 C CA . ARG A 1 94 ? 35.843 2.949 -36.272 1.00 86.19 94 ARG A CA 1
ATOM 770 C C . ARG A 1 94 ? 36.216 1.974 -37.394 1.00 86.19 94 ARG A C 1
ATOM 772 O O . ARG A 1 94 ? 37.106 1.162 -37.198 1.00 86.19 94 ARG A O 1
ATOM 779 N N . ASN A 1 95 ? 35.514 2.037 -38.526 1.00 83.19 95 ASN A N 1
ATOM 780 C CA . ASN A 1 95 ? 35.756 1.194 -39.703 1.00 83.19 95 ASN A CA 1
ATOM 781 C C . ASN A 1 95 ? 36.742 1.824 -40.708 1.00 83.19 95 ASN A C 1
ATOM 783 O O . ASN A 1 95 ? 36.880 1.311 -41.816 1.00 83.19 95 ASN A O 1
ATOM 787 N N . ARG A 1 96 ? 37.354 2.957 -40.359 1.00 73.44 96 ARG A N 1
ATOM 788 C CA . ARG A 1 96 ? 38.377 3.645 -41.147 1.00 73.44 96 ARG A CA 1
ATOM 789 C C . ARG A 1 96 ? 39.734 3.396 -40.513 1.00 73.44 96 ARG A C 1
ATOM 791 O O . ARG A 1 96 ? 40.692 3.237 -41.293 1.00 73.44 96 ARG A O 1
#

Secondary structure (DSSP, 8-state):
-HHHHHHHHHHHHHHHHHHHS-GGGHHHHHHHHHHHHHHHHHHHHHHHHHHHHHHHHS------EEEPTTSSSEEEHHHHHH-HHHHHHHHHHHT-